Protein AF-A0A6L9ETZ8-F1 (afdb_monomer_lite)

Foldseek 3Di:
DVVLVVLVVVLVVLVVVLVVLVVLLVVLCVVCVPVPDVVSVVVNVVSVVVSLVSLLVSLQSQCVSVVNDDPPDDSLRSLCSSCVVPNDPPVVSVVD

Secondary structure (DSSP, 8-state):
-HHHHHHHHHHHHHHHHHHHHHHHHHHHHHH-TTS--HHHHHHHHHHHHHHHHHHHHHHHHHHHHTT---TT--HHHHHHHHHHTTSS-TTGGGG-

pLDDT: mean 90.59, std 9.9, range [52.75, 97.44]

Radius of gyration: 15.65 Å; chains: 1; bounding box: 34×27×42 Å

Structure (mmCIF, N/CA/C/O backbone):
data_AF-A0A6L9ETZ8-F1
#
_entry.id   AF-A0A6L9ETZ8-F1
#
loop_
_atom_site.group_PDB
_atom_site.id
_atom_site.type_symbol
_atom_site.label_atom_id
_atom_site.label_alt_id
_atom_site.label_comp_id
_atom_site.label_asym_id
_atom_site.label_entity_id
_atom_site.label_seq_id
_atom_site.pdbx_PDB_ins_code
_atom_site.Cartn_x
_atom_site.Cartn_y
_atom_site.Cartn_z
_atom_site.occupancy
_atom_site.B_iso_or_equiv
_atom_site.auth_seq_id
_atom_site.auth_comp_id
_atom_site.auth_asym_id
_atom_site.auth_atom_id
_atom_site.pdbx_PDB_model_num
ATOM 1 N N . MET A 1 1 ? -11.723 17.289 21.926 1.00 52.75 1 MET A N 1
ATOM 2 C CA . MET A 1 1 ? -11.913 17.710 20.514 1.00 52.75 1 MET A CA 1
ATOM 3 C C . MET A 1 1 ? -10.607 17.946 19.744 1.00 52.75 1 MET A C 1
ATOM 5 O O . MET A 1 1 ? -10.571 17.634 18.565 1.00 52.75 1 MET A O 1
ATOM 9 N N . VAL A 1 2 ? -9.530 18.433 20.378 1.00 58.12 2 VAL A N 1
ATOM 10 C CA . VAL A 1 2 ? -8.227 18.689 19.714 1.00 58.12 2 VAL A CA 1
ATOM 11 C C . VAL A 1 2 ? -7.541 17.406 19.205 1.00 58.12 2 VAL A C 1
ATOM 13 O O . VAL A 1 2 ? -7.006 17.387 18.103 1.00 58.12 2 VAL A O 1
ATOM 16 N N . TYR A 1 3 ? -7.632 16.308 19.961 1.00 58.50 3 TYR A N 1
ATOM 17 C CA . TYR A 1 3 ? -7.003 15.022 19.624 1.00 58.50 3 TYR A CA 1
ATOM 18 C C . TYR A 1 3 ? -7.521 14.390 18.317 1.00 58.50 3 TYR A C 1
ATOM 20 O O . TYR A 1 3 ? -6.736 13.941 17.486 1.00 58.50 3 TYR A O 1
ATOM 28 N N . TYR A 1 4 ? -8.839 14.411 18.095 1.00 58.19 4 TYR A N 1
ATOM 29 C CA . TYR A 1 4 ? -9.455 13.881 16.873 1.00 58.19 4 TYR A CA 1
ATOM 30 C C . TYR A 1 4 ? -9.111 14.712 15.630 1.00 58.19 4 TYR A C 1
ATOM 32 O O . TYR A 1 4 ? -8.900 14.151 14.557 1.00 58.19 4 TYR A O 1
ATOM 40 N N . LYS A 1 5 ? -8.989 16.039 15.783 1.00 59.44 5 LYS A N 1
ATOM 41 C CA . LYS A 1 5 ? -8.553 16.936 14.705 1.00 59.44 5 LYS A CA 1
ATOM 42 C C . LYS A 1 5 ? -7.120 16.618 14.263 1.00 59.44 5 LYS A C 1
ATOM 44 O O . LYS A 1 5 ? -6.891 16.419 13.077 1.00 59.44 5 LYS A O 1
ATOM 49 N N . TYR A 1 6 ? -6.205 16.455 15.220 1.00 62.97 6 TYR A N 1
ATOM 50 C CA . TYR A 1 6 ? -4.810 16.093 14.952 1.00 62.97 6 TYR A CA 1
ATOM 51 C C . TYR A 1 6 ? -4.673 14.755 14.206 1.00 62.97 6 TYR A C 1
ATOM 53 O O . TYR A 1 6 ? -3.919 14.641 13.242 1.00 62.97 6 TYR A O 1
ATOM 61 N N . LYS A 1 7 ? -5.435 13.729 14.609 1.00 67.94 7 LYS A N 1
ATOM 62 C CA . LYS A 1 7 ? -5.397 12.432 13.917 1.00 67.94 7 LYS A CA 1
ATOM 63 C C . LYS A 1 7 ? -5.963 12.498 12.492 1.00 67.94 7 LYS A C 1
ATOM 65 O O . LYS A 1 7 ? -5.433 11.827 11.610 1.00 67.94 7 LYS A O 1
ATOM 70 N N . LYS A 1 8 ? -6.999 13.311 12.253 1.00 70.50 8 LYS A N 1
ATOM 71 C CA . LYS A 1 8 ? -7.546 13.539 10.906 1.00 70.50 8 LYS A CA 1
ATOM 72 C C . LYS A 1 8 ? -6.534 14.245 9.998 1.00 70.50 8 LYS A C 1
ATOM 74 O O . LYS A 1 8 ? -6.309 13.786 8.884 1.00 70.50 8 LYS A O 1
ATOM 79 N N . GLU A 1 9 ? -5.883 15.296 10.494 1.00 74.38 9 GLU A N 1
ATOM 80 C CA . GLU A 1 9 ? -4.813 16.006 9.773 1.00 74.38 9 GLU A CA 1
ATOM 81 C C . GLU A 1 9 ? -3.657 15.057 9.413 1.00 74.38 9 GLU A C 1
ATOM 83 O O . GLU A 1 9 ? -3.129 15.101 8.303 1.00 74.38 9 GLU A O 1
ATOM 88 N N . LYS A 1 10 ? -3.320 14.119 10.311 1.00 82.69 10 LYS A N 1
ATOM 89 C CA . LYS A 1 10 ? -2.318 13.078 10.046 1.00 82.69 10 LYS A CA 1
ATOM 90 C C . LYS A 1 10 ? -2.730 12.142 8.902 1.00 82.69 10 LYS A C 1
ATOM 92 O O . LYS A 1 10 ? -1.893 11.820 8.063 1.00 82.69 10 LYS A O 1
ATOM 97 N N . LEU A 1 11 ? -3.995 11.720 8.846 1.00 87.00 11 LEU A N 1
ATOM 98 C CA . LEU A 1 11 ? -4.506 10.869 7.764 1.00 87.00 11 LEU A CA 1
ATOM 99 C C . LEU A 1 11 ? -4.488 11.602 6.411 1.00 87.00 11 LEU A C 1
ATOM 101 O O . LEU A 1 11 ? -4.061 11.037 5.408 1.00 87.00 11 LEU A O 1
ATOM 105 N N . GLU A 1 12 ? -4.893 12.874 6.390 1.00 87.81 12 GLU A N 1
ATOM 106 C CA . GLU A 1 12 ? -4.869 13.713 5.183 1.00 87.81 12 GLU A CA 1
ATOM 107 C C . GLU A 1 12 ? -3.439 13.963 4.670 1.00 87.81 12 GLU A C 1
ATOM 109 O O . GLU A 1 12 ? -3.211 13.927 3.455 1.00 87.81 12 GLU A O 1
ATOM 114 N N . SER A 1 13 ? -2.465 14.147 5.573 1.00 89.62 13 SER A N 1
ATOM 115 C CA . SER A 1 13 ? -1.039 14.243 5.218 1.00 89.62 13 SER A CA 1
ATOM 116 C C . SER A 1 13 ? -0.552 12.958 4.558 1.00 89.62 13 SER A C 1
ATOM 118 O O . SER A 1 13 ? -0.065 13.000 3.430 1.00 89.62 13 SER A O 1
ATOM 120 N N . LYS A 1 14 ? -0.784 11.800 5.196 1.00 89.88 14 LYS A N 1
ATOM 121 C CA . LYS A 1 14 ? -0.384 10.485 4.660 1.00 89.88 14 LYS A CA 1
ATOM 122 C C . LYS A 1 14 ? -1.005 10.206 3.291 1.00 89.88 14 LYS A C 1
ATOM 124 O O . LYS A 1 14 ? -0.327 9.729 2.386 1.00 89.88 14 LYS A O 1
ATOM 129 N N . PHE A 1 15 ? -2.277 10.557 3.109 1.00 92.25 15 PHE A N 1
ATOM 130 C CA . PHE A 1 15 ? -2.957 10.419 1.822 1.00 92.25 15 PHE A CA 1
ATOM 131 C C . PHE A 1 15 ? -2.383 11.344 0.740 1.00 92.25 15 PHE A C 1
ATOM 133 O O . PHE A 1 15 ? -2.341 10.990 -0.437 1.00 92.25 15 PHE A O 1
ATOM 140 N N . SER A 1 16 ? -1.949 12.547 1.111 1.00 93.12 16 SER A N 1
ATOM 141 C CA . SER A 1 16 ? -1.326 13.485 0.173 1.00 93.12 16 SER A CA 1
ATOM 142 C C . SER A 1 16 ? 0.084 13.036 -0.213 1.00 93.12 16 SER A C 1
ATOM 144 O O . SER A 1 16 ? 0.448 13.088 -1.387 1.00 93.12 16 SER A O 1
ATOM 146 N N . GLU A 1 17 ? 0.853 12.538 0.753 1.00 91.44 17 GLU A N 1
ATOM 147 C CA . GLU A 1 17 ? 2.196 11.997 0.544 1.00 91.44 17 GLU A CA 1
ATOM 148 C C . GLU A 1 17 ? 2.169 10.732 -0.321 1.00 91.44 17 GLU A C 1
ATOM 150 O O . GLU A 1 17 ? 2.935 10.639 -1.281 1.00 91.44 17 GLU A O 1
ATOM 155 N N . SER A 1 18 ? 1.236 9.803 -0.087 1.00 94.75 18 SER A N 1
ATOM 156 C CA . SER A 1 18 ? 1.127 8.569 -0.881 1.00 94.75 18 SER A CA 1
ATOM 157 C C . SER A 1 18 ? 0.889 8.841 -2.374 1.00 94.75 18 SER A C 1
ATOM 159 O O . SER A 1 18 ? 1.456 8.163 -3.234 1.00 94.75 18 SER A O 1
ATOM 161 N N . LYS A 1 19 ? 0.145 9.904 -2.717 1.00 94.94 19 LYS A N 1
ATOM 162 C CA . LYS A 1 19 ? -0.042 10.341 -4.115 1.00 94.94 19 LYS A CA 1
ATOM 163 C C . LYS A 1 19 ? 1.264 10.751 -4.788 1.00 94.94 19 LYS A C 1
ATOM 165 O O . LYS A 1 19 ? 1.420 10.527 -5.987 1.00 94.94 19 LYS A O 1
ATOM 170 N N . VAL A 1 20 ? 2.206 11.336 -4.047 1.00 95.56 20 VAL A N 1
ATOM 171 C CA . VAL A 1 20 ? 3.526 11.697 -4.587 1.00 95.56 20 VAL A CA 1
ATOM 172 C C . VAL A 1 20 ? 4.283 10.440 -5.008 1.00 95.56 20 VAL A C 1
ATOM 174 O O . VAL A 1 20 ? 4.889 10.424 -6.078 1.00 95.56 20 VAL A O 1
ATOM 177 N N . PHE A 1 21 ? 4.211 9.367 -4.218 1.00 95.38 21 PHE A N 1
ATOM 178 C CA . PHE A 1 21 ? 4.838 8.089 -4.564 1.00 95.38 21 PHE A CA 1
ATOM 179 C C . PHE A 1 21 ? 4.166 7.426 -5.765 1.00 95.38 21 PHE A C 1
ATOM 181 O O . PHE A 1 21 ? 4.867 6.971 -6.665 1.00 95.38 21 PHE A O 1
ATOM 188 N N . LEU A 1 22 ? 2.836 7.489 -5.868 1.00 95.12 22 LEU A N 1
ATOM 189 C CA . LEU A 1 22 ? 2.119 7.027 -7.061 1.00 95.12 22 LEU A CA 1
ATOM 190 C C . LEU A 1 22 ? 2.601 7.744 -8.340 1.00 95.12 22 LEU A C 1
ATOM 192 O O . LEU A 1 22 ? 2.805 7.113 -9.378 1.00 95.12 22 LEU A O 1
ATOM 196 N N . LEU A 1 23 ? 2.816 9.063 -8.272 1.00 96.94 23 LEU A N 1
ATOM 197 C CA . LEU A 1 23 ? 3.349 9.839 -9.397 1.00 96.94 23 LEU A CA 1
ATOM 198 C C . LEU A 1 23 ? 4.786 9.441 -9.750 1.00 96.94 23 LEU A C 1
ATOM 200 O O . LEU A 1 23 ? 5.107 9.355 -10.934 1.00 96.94 23 LEU A O 1
ATOM 204 N N . LYS A 1 24 ? 5.630 9.167 -8.749 1.00 97.19 24 LYS A N 1
ATOM 205 C CA . LYS A 1 24 ? 7.002 8.683 -8.962 1.00 97.19 24 LYS A CA 1
ATOM 206 C C . LYS A 1 24 ? 7.027 7.303 -9.622 1.00 97.19 24 LYS A C 1
ATOM 208 O O . LYS A 1 24 ? 7.745 7.132 -10.598 1.00 97.19 24 LYS A O 1
ATOM 213 N N . ILE A 1 25 ? 6.193 6.364 -9.166 1.00 96.88 25 ILE A N 1
ATOM 214 C CA . ILE A 1 25 ? 6.038 5.035 -9.786 1.00 96.88 25 ILE A CA 1
ATOM 215 C C . ILE A 1 25 ? 5.617 5.184 -11.253 1.00 96.88 25 ILE A C 1
ATOM 217 O O . ILE A 1 25 ? 6.235 4.607 -12.145 1.00 96.88 25 ILE A O 1
ATOM 221 N N . 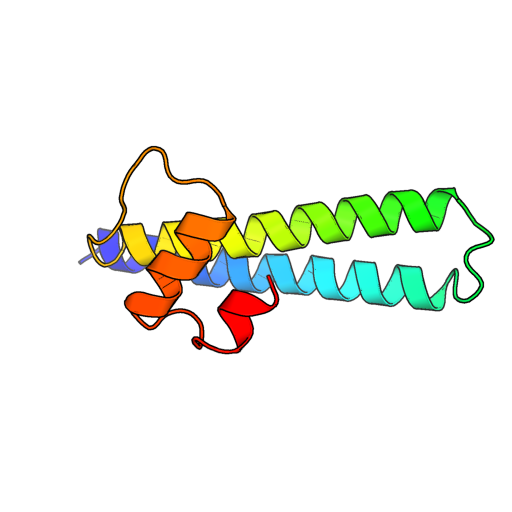LYS A 1 26 ? 4.608 6.023 -11.526 1.00 97.00 26 LYS A N 1
ATOM 222 C CA . LYS A 1 26 ? 4.152 6.306 -12.896 1.00 97.00 26 LYS A CA 1
ATOM 223 C C . LYS A 1 26 ? 5.266 6.881 -13.774 1.00 97.00 26 LYS A C 1
ATOM 225 O O . LYS A 1 26 ? 5.301 6.603 -14.969 1.00 97.00 26 LYS A O 1
ATOM 230 N N . GLU A 1 27 ? 6.137 7.707 -13.208 1.00 97.44 27 GLU A N 1
ATOM 231 C CA . GLU A 1 27 ? 7.275 8.275 -13.927 1.00 97.44 27 GLU A CA 1
ATOM 232 C C . GLU A 1 27 ? 8.359 7.228 -14.212 1.00 97.44 27 GLU A C 1
ATOM 234 O O . GLU A 1 27 ? 8.869 7.202 -15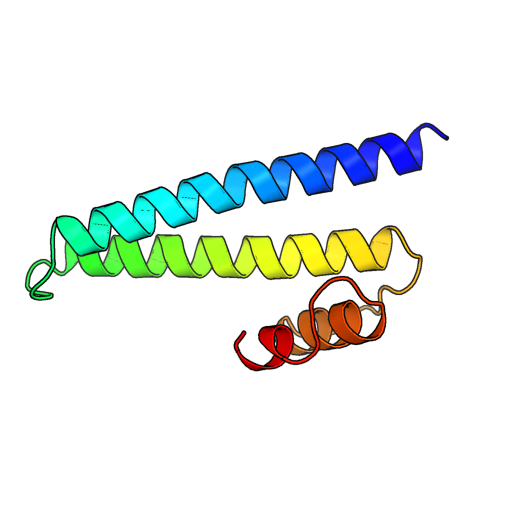.329 1.00 97.44 27 GLU A O 1
ATOM 239 N N . CYS A 1 28 ? 8.653 6.323 -13.272 1.00 97.12 28 CYS A N 1
ATOM 240 C CA . CYS A 1 28 ? 9.557 5.193 -13.513 1.00 97.12 28 CYS A CA 1
ATOM 241 C C . CYS A 1 28 ? 9.078 4.334 -14.691 1.00 97.12 28 CYS A C 1
ATOM 243 O O . CYS A 1 28 ? 9.837 4.127 -15.634 1.00 97.12 28 CYS A O 1
ATOM 245 N N . ILE A 1 29 ? 7.796 3.948 -14.704 1.00 95.94 29 ILE A N 1
ATOM 246 C CA . ILE A 1 29 ? 7.199 3.141 -15.787 1.00 95.94 29 ILE A CA 1
ATOM 247 C C . ILE A 1 29 ? 7.345 3.829 -17.152 1.00 95.94 29 ILE A C 1
ATOM 249 O O . ILE A 1 29 ? 7.612 3.181 -18.158 1.00 95.94 29 ILE A O 1
ATOM 253 N N . LYS A 1 30 ? 7.182 5.157 -17.212 1.00 96.56 30 LYS A N 1
ATOM 254 C CA . LYS A 1 30 ? 7.355 5.911 -18.465 1.00 96.56 30 LYS A CA 1
ATOM 255 C C . LYS A 1 30 ? 8.801 5.954 -18.946 1.00 96.56 30 LYS A C 1
ATOM 257 O O . LYS A 1 30 ? 9.022 6.052 -20.149 1.00 96.56 30 LYS A O 1
ATOM 262 N N . ARG A 1 31 ? 9.762 5.984 -18.020 1.00 95.94 31 ARG A N 1
ATOM 263 C CA . ARG A 1 31 ? 11.192 6.107 -18.333 1.00 95.94 31 ARG A CA 1
ATOM 264 C C . ARG A 1 31 ? 11.843 4.770 -18.658 1.00 95.94 31 ARG A C 1
ATOM 266 O O . ARG A 1 31 ? 12.804 4.769 -19.415 1.00 95.94 31 ARG A O 1
ATOM 273 N N . ASN A 1 32 ? 11.314 3.673 -18.121 1.00 95.94 32 ASN A N 1
ATOM 274 C CA . ASN A 1 32 ? 11.813 2.322 -18.359 1.00 95.94 32 ASN A CA 1
ATOM 275 C C . ASN A 1 32 ? 10.676 1.359 -18.756 1.00 95.94 32 ASN A C 1
ATOM 277 O O . ASN A 1 32 ? 10.395 0.410 -18.026 1.00 95.94 32 ASN A O 1
ATOM 281 N N . PRO A 1 33 ? 9.977 1.596 -19.885 1.00 92.81 33 PRO A N 1
ATOM 282 C CA . PRO A 1 33 ? 8.826 0.779 -20.279 1.00 92.81 33 PRO A CA 1
ATOM 283 C C . PRO A 1 33 ? 9.199 -0.675 -20.600 1.00 92.81 33 PRO A C 1
ATOM 285 O O . PRO A 1 33 ? 8.376 -1.566 -20.407 1.00 92.81 33 PRO A O 1
ATOM 288 N N . ASP A 1 34 ? 10.430 -0.901 -21.064 1.00 94.12 34 ASP A N 1
ATOM 289 C CA . ASP A 1 34 ? 10.927 -2.214 -21.482 1.00 94.12 34 ASP A CA 1
ATOM 290 C C . ASP A 1 34 ? 11.695 -2.950 -20.366 1.00 94.12 34 ASP A C 1
ATOM 292 O O . ASP A 1 34 ? 12.144 -4.075 -20.581 1.00 94.12 34 ASP A O 1
ATOM 296 N N . GLY A 1 35 ? 11.854 -2.337 -19.183 1.00 90.62 35 GLY A N 1
ATOM 297 C CA . GLY A 1 35 ? 12.530 -2.968 -18.042 1.00 90.62 35 GLY A CA 1
ATOM 298 C C . GLY A 1 35 ? 14.026 -3.213 -18.265 1.00 90.62 35 GLY A C 1
ATOM 299 O O . GLY A 1 35 ? 14.553 -4.227 -17.824 1.00 90.62 35 GLY A O 1
ATOM 300 N N . THR A 1 36 ? 14.707 -2.348 -19.023 1.00 94.31 36 THR A N 1
ATOM 301 C CA . THR A 1 36 ? 16.133 -2.526 -19.364 1.00 94.31 36 THR A CA 1
ATOM 302 C C . THR A 1 36 ? 17.085 -1.725 -18.477 1.00 94.31 36 THR A C 1
ATOM 304 O O . THR A 1 36 ? 18.287 -1.976 -18.496 1.00 94.31 36 THR A O 1
ATOM 307 N N . ASP A 1 37 ? 16.574 -0.728 -17.750 1.00 96.44 37 ASP A N 1
ATOM 308 C CA . ASP A 1 37 ? 17.333 0.075 -16.786 1.00 96.44 37 ASP A CA 1
ATOM 309 C C . ASP A 1 37 ? 17.067 -0.392 -15.344 1.00 96.44 37 ASP A C 1
ATOM 311 O O . ASP A 1 37 ? 16.119 0.052 -14.688 1.00 96.44 37 ASP A O 1
ATOM 315 N N . ASP A 1 38 ? 17.950 -1.257 -14.838 1.00 96.19 38 ASP A N 1
ATOM 316 C CA . ASP A 1 38 ? 17.872 -1.826 -13.485 1.00 96.19 38 ASP A CA 1
ATOM 317 C C . ASP A 1 38 ? 17.810 -0.750 -12.383 1.00 96.19 38 ASP A C 1
ATOM 319 O O . ASP A 1 38 ? 17.205 -0.958 -11.332 1.00 96.19 38 ASP A O 1
ATOM 323 N N . ILE A 1 39 ? 18.403 0.432 -12.599 1.00 96.94 39 ILE A N 1
ATOM 324 C CA . ILE A 1 39 ? 18.388 1.518 -11.606 1.00 96.94 39 ILE A CA 1
ATOM 325 C C . ILE A 1 39 ? 16.973 2.087 -11.472 1.00 96.94 39 ILE A C 1
ATOM 327 O O . ILE A 1 39 ? 16.524 2.405 -10.365 1.00 96.94 39 ILE A O 1
ATOM 331 N N . ILE A 1 40 ? 16.265 2.234 -12.593 1.00 96.50 4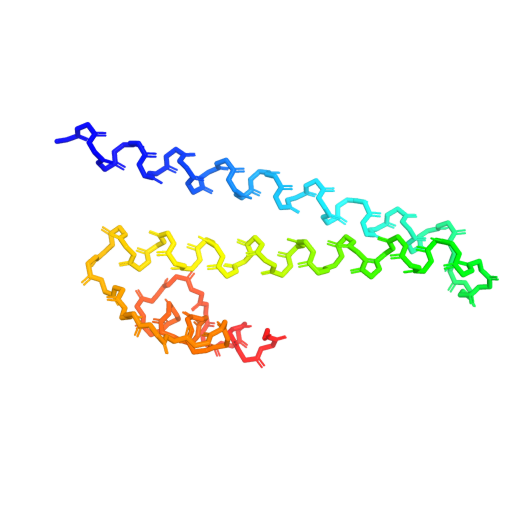0 ILE A 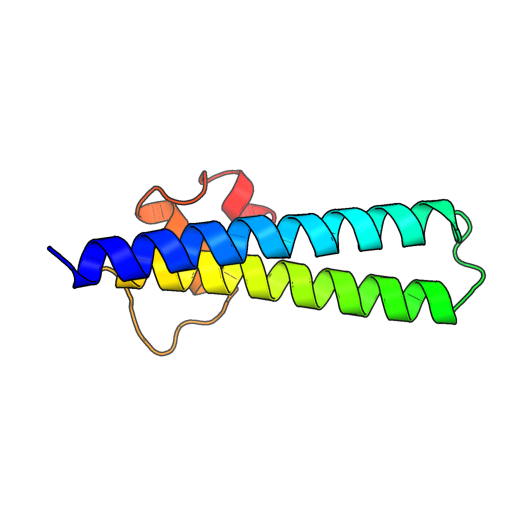N 1
ATOM 332 C CA . ILE A 1 40 ? 14.881 2.718 -12.591 1.00 96.50 40 ILE A CA 1
ATOM 333 C C . ILE A 1 40 ? 13.951 1.672 -11.973 1.00 96.50 40 ILE A C 1
ATOM 335 O O . ILE A 1 40 ? 13.030 2.054 -11.243 1.00 96.50 40 ILE A O 1
ATOM 339 N N . ASP A 1 41 ? 14.214 0.385 -12.194 1.00 95.44 41 ASP A N 1
ATOM 340 C CA . ASP A 1 41 ? 13.425 -0.706 -11.616 1.00 95.44 41 ASP A CA 1
ATOM 341 C C . ASP A 1 41 ? 13.593 -0.795 -10.096 1.00 95.44 41 ASP A C 1
ATOM 343 O O . ASP A 1 41 ? 12.598 -0.828 -9.368 1.00 95.44 41 ASP A O 1
ATOM 347 N N . GLU A 1 42 ? 14.821 -0.701 -9.587 1.00 96.75 42 GLU A N 1
ATOM 348 C CA . GLU A 1 42 ? 15.088 -0.631 -8.143 1.00 96.75 42 GLU A CA 1
ATOM 349 C C . GLU A 1 42 ? 14.420 0.594 -7.496 1.00 96.75 42 GLU A C 1
ATOM 351 O O . GLU A 1 42 ? 13.792 0.507 -6.433 1.00 96.75 42 GLU A O 1
ATOM 356 N N . ALA A 1 43 ? 14.476 1.754 -8.161 1.00 97.06 43 ALA A N 1
ATOM 357 C CA . ALA A 1 43 ? 13.775 2.948 -7.697 1.00 97.06 43 ALA A CA 1
ATOM 358 C C . ALA A 1 43 ? 12.250 2.745 -7.675 1.00 97.06 43 ALA A C 1
ATOM 360 O O . ALA A 1 43 ? 11.587 3.155 -6.718 1.00 97.06 43 ALA A O 1
ATOM 361 N N . MET A 1 44 ? 11.689 2.091 -8.696 1.00 96.88 44 MET A N 1
ATOM 362 C CA . MET A 1 44 ? 10.264 1.775 -8.774 1.00 96.88 44 MET A CA 1
ATOM 363 C C . MET A 1 44 ? 9.828 0.847 -7.637 1.00 96.88 44 MET A C 1
ATOM 365 O O . MET A 1 44 ? 8.830 1.144 -6.978 1.00 96.88 44 MET A O 1
ATOM 369 N N . ILE A 1 45 ? 10.584 -0.222 -7.367 1.00 95.62 45 ILE A N 1
ATOM 370 C CA . ILE A 1 45 ? 10.330 -1.152 -6.255 1.00 95.62 45 ILE A CA 1
ATOM 371 C C . ILE A 1 45 ? 10.364 -0.402 -4.921 1.00 95.62 45 ILE A C 1
ATOM 373 O O . ILE A 1 45 ? 9.452 -0.537 -4.105 1.00 95.62 45 ILE A O 1
ATOM 377 N N . SER A 1 46 ? 11.365 0.454 -4.711 1.00 97.19 46 SER A N 1
ATOM 378 C CA . SER A 1 46 ? 11.479 1.272 -3.498 1.00 97.19 46 SER A CA 1
ATOM 379 C C . SER A 1 46 ? 10.284 2.219 -3.310 1.00 97.19 46 SER A C 1
ATOM 381 O O . SER A 1 46 ? 9.720 2.321 -2.212 1.00 97.19 46 SER A O 1
ATOM 383 N N . TYR A 1 47 ? 9.833 2.880 -4.382 1.00 97.38 47 TYR A N 1
ATOM 384 C CA . TYR A 1 47 ? 8.643 3.731 -4.334 1.00 97.38 47 TYR A CA 1
ATOM 385 C C . TYR A 1 47 ? 7.359 2.937 -4.100 1.00 97.38 47 TYR A C 1
ATOM 387 O O . TYR A 1 47 ? 6.492 3.418 -3.370 1.00 97.38 47 TYR A O 1
ATOM 395 N N . PHE A 1 48 ? 7.240 1.742 -4.678 1.00 95.75 48 PHE A N 1
ATOM 396 C CA . PHE A 1 48 ? 6.106 0.848 -4.459 1.00 95.75 48 PHE A CA 1
ATOM 397 C C . PHE A 1 48 ? 6.039 0.366 -3.008 1.00 95.75 48 PHE A C 1
ATOM 399 O O . PHE A 1 48 ? 4.998 0.515 -2.375 1.00 95.75 48 PHE A O 1
ATOM 406 N N . ASN A 1 49 ? 7.157 -0.090 -2.440 1.00 94.75 49 ASN A N 1
ATOM 407 C CA . ASN A 1 49 ? 7.227 -0.484 -1.031 1.00 94.75 49 ASN A CA 1
ATOM 408 C C . ASN A 1 49 ? 6.831 0.676 -0.112 1.00 94.75 49 ASN A C 1
ATOM 410 O O . ASN A 1 49 ? 5.989 0.515 0.765 1.00 94.75 49 ASN A O 1
ATOM 414 N N . SER A 1 50 ? 7.359 1.877 -0.372 1.00 94.88 50 SER A N 1
ATOM 415 C CA . SER A 1 50 ? 6.977 3.080 0.378 1.00 94.88 50 SER A CA 1
ATOM 416 C C . SER A 1 50 ? 5.477 3.380 0.260 1.00 94.88 50 SER A C 1
ATOM 418 O O . SER A 1 50 ? 4.839 3.772 1.233 1.00 94.88 50 SER A O 1
ATOM 420 N N . PHE A 1 51 ? 4.892 3.193 -0.926 1.00 95.31 51 PHE A N 1
ATOM 421 C CA . PHE A 1 51 ? 3.460 3.379 -1.151 1.00 95.31 51 PHE A CA 1
ATOM 422 C C . PHE A 1 51 ? 2.610 2.366 -0.369 1.00 95.31 51 PHE A C 1
ATOM 424 O O . PHE A 1 51 ? 1.627 2.766 0.255 1.00 95.31 51 PHE A O 1
ATOM 431 N N . CYS A 1 52 ? 3.001 1.089 -0.347 1.00 93.62 52 CYS A N 1
ATOM 432 C CA . CYS A 1 52 ? 2.351 0.055 0.463 1.00 93.62 52 CYS A CA 1
ATOM 433 C C . CYS A 1 52 ? 2.416 0.376 1.959 1.00 93.62 52 CYS A C 1
ATOM 435 O O . CYS A 1 52 ? 1.394 0.282 2.641 1.00 93.62 52 CYS A O 1
ATOM 437 N N . GLU A 1 53 ? 3.570 0.840 2.450 1.00 93.00 53 GLU A N 1
ATOM 438 C CA . GLU A 1 53 ? 3.712 1.292 3.835 1.00 93.00 53 GLU A CA 1
ATOM 439 C C . GLU A 1 53 ? 2.709 2.399 4.152 1.00 93.00 53 GLU A C 1
ATOM 441 O O . GLU A 1 53 ? 1.972 2.262 5.120 1.00 93.00 53 GLU A O 1
ATOM 446 N N . PHE A 1 54 ? 2.561 3.424 3.297 1.00 94.19 54 PHE A N 1
ATOM 447 C CA . PHE A 1 54 ? 1.543 4.466 3.499 1.00 94.19 54 PHE A CA 1
ATOM 448 C C . PHE A 1 54 ? 0.118 3.913 3.607 1.00 94.19 54 PHE A C 1
ATOM 450 O O . PHE A 1 54 ? -0.676 4.446 4.384 1.00 94.19 54 PHE A O 1
ATOM 457 N N . ILE A 1 55 ? -0.235 2.880 2.834 1.00 93.81 55 ILE A N 1
ATOM 458 C CA . ILE A 1 55 ? -1.561 2.252 2.915 1.00 93.81 55 ILE A CA 1
ATOM 459 C C . ILE A 1 55 ? -1.763 1.623 4.294 1.00 93.81 55 ILE A C 1
ATOM 461 O O . ILE A 1 55 ? -2.766 1.922 4.949 1.00 93.81 55 ILE A O 1
ATOM 465 N N . ILE A 1 56 ? -0.813 0.805 4.752 1.00 94.19 56 ILE A N 1
ATOM 466 C CA . ILE A 1 56 ? -0.859 0.163 6.075 1.00 94.19 56 ILE A CA 1
ATOM 467 C C . ILE A 1 56 ? -0.945 1.235 7.163 1.00 94.19 56 ILE A C 1
ATOM 469 O O . ILE A 1 56 ? -1.837 1.212 8.007 1.00 94.19 56 ILE A O 1
ATOM 473 N N . ASP A 1 57 ? -0.098 2.251 7.067 1.00 93.19 57 ASP A N 1
ATOM 474 C CA . ASP A 1 57 ? -0.019 3.375 7.989 1.00 93.19 57 ASP A CA 1
ATOM 475 C C . ASP A 1 57 ? -1.331 4.173 8.099 1.00 93.19 57 ASP A C 1
ATOM 477 O O . ASP A 1 57 ? -1.657 4.728 9.160 1.00 93.19 57 ASP A O 1
ATOM 481 N N . MET A 1 58 ? -2.068 4.302 6.992 1.00 94.94 58 MET A N 1
ATOM 482 C CA . MET A 1 58 ? -3.397 4.915 6.960 1.00 94.94 58 MET A CA 1
ATOM 483 C C . MET A 1 58 ? -4.444 3.997 7.597 1.00 94.94 58 MET A C 1
ATOM 485 O O . MET A 1 58 ? -5.261 4.489 8.377 1.00 94.94 58 MET A O 1
ATOM 489 N N . CYS A 1 59 ? -4.389 2.687 7.334 1.00 94.75 59 CYS A N 1
ATOM 490 C CA . CYS A 1 59 ? -5.264 1.689 7.960 1.00 94.75 59 CYS A CA 1
ATOM 491 C C . CYS A 1 59 ? -5.085 1.666 9.483 1.00 94.75 59 CYS A C 1
ATOM 493 O O . CYS A 1 59 ? -6.066 1.739 10.223 1.00 94.75 59 CYS A O 1
ATOM 495 N N . GLU A 1 60 ? -3.843 1.651 9.969 1.00 92.75 60 GLU A N 1
ATOM 496 C CA . GLU A 1 60 ? -3.541 1.737 11.399 1.00 92.75 60 GLU A CA 1
ATOM 497 C C . GLU A 1 60 ? -4.043 3.047 11.999 1.00 92.75 60 GLU A C 1
ATOM 499 O O . GLU A 1 60 ? -4.702 3.047 13.038 1.00 92.75 60 GLU A O 1
ATOM 504 N N . THR A 1 61 ? -3.774 4.175 11.331 1.00 92.12 61 THR A N 1
ATOM 505 C CA . THR A 1 61 ? -4.237 5.487 11.800 1.00 92.12 61 THR A CA 1
ATOM 506 C C . THR A 1 61 ? -5.759 5.504 11.919 1.00 92.12 61 THR A C 1
ATOM 508 O O . THR A 1 61 ? -6.275 5.966 12.937 1.00 92.12 61 THR A O 1
ATOM 511 N N . TYR A 1 62 ? -6.472 4.959 10.930 1.00 92.81 62 TYR A N 1
ATOM 512 C CA . TYR A 1 62 ? -7.923 4.816 10.965 1.00 92.81 62 TYR A CA 1
ATOM 513 C C . TYR A 1 62 ? -8.379 3.959 12.154 1.00 92.81 62 TYR A C 1
ATOM 515 O O . TYR A 1 62 ? -9.146 4.434 12.992 1.00 92.81 62 TYR A O 1
ATOM 523 N N . LEU A 1 63 ? -7.841 2.750 12.310 1.00 93.19 63 LEU A N 1
ATOM 524 C CA . LEU A 1 63 ? -8.204 1.848 13.407 1.00 93.19 63 LEU A CA 1
ATOM 525 C C . LEU A 1 63 ? -7.926 2.466 14.786 1.00 93.19 63 LEU A C 1
ATOM 527 O O . LEU A 1 63 ? -8.731 2.340 15.707 1.00 93.19 63 LEU A O 1
ATOM 531 N N . VAL A 1 64 ? -6.822 3.203 14.929 1.00 90.69 64 VAL A N 1
ATOM 532 C CA . VAL A 1 6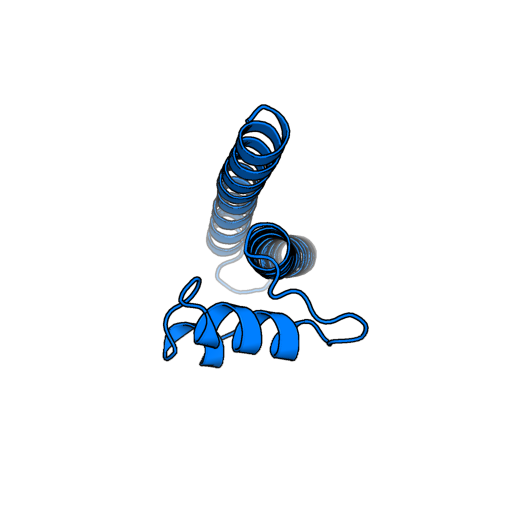4 ? -6.473 3.951 16.147 1.00 90.69 64 VAL A CA 1
ATOM 533 C C . VAL A 1 64 ? -7.39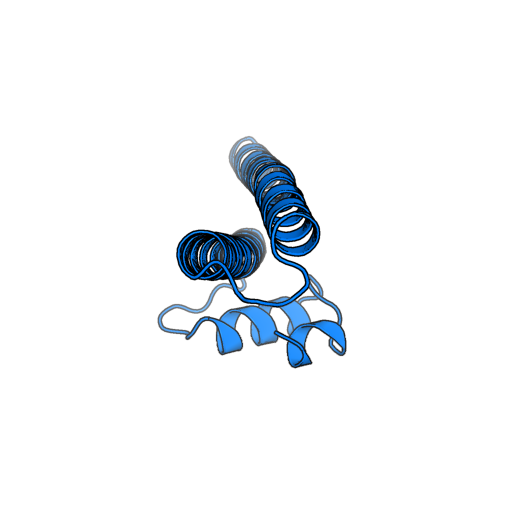3 5.160 16.362 1.00 90.69 64 VAL A C 1
ATOM 535 O O . VAL A 1 64 ? -7.581 5.598 17.501 1.00 90.69 64 VAL A O 1
ATOM 538 N N . THR A 1 65 ? -7.950 5.764 15.307 1.00 87.56 65 THR A N 1
ATOM 539 C CA . THR A 1 65 ? -8.949 6.843 15.442 1.00 87.56 65 THR A CA 1
ATOM 540 C C . THR A 1 65 ? -10.317 6.341 15.865 1.00 87.56 65 THR A C 1
ATOM 542 O O . THR A 1 65 ? -11.017 7.072 16.558 1.00 87.56 65 THR A O 1
ATOM 545 N N . THR A 1 66 ? -10.678 5.123 15.470 1.00 90.00 66 THR A N 1
ATOM 546 C CA . THR A 1 66 ? -11.987 4.521 15.742 1.00 90.00 66 THR A CA 1
ATOM 547 C C . THR A 1 66 ? -11.965 3.545 16.917 1.00 90.00 66 THR A C 1
ATOM 549 O O . THR A 1 66 ? -12.932 2.820 17.099 1.00 90.00 66 THR A O 1
ATOM 552 N N . GLU A 1 67 ? -10.870 3.497 17.684 1.00 90.88 67 GLU A N 1
ATOM 553 C CA . GLU A 1 67 ? -10.688 2.602 18.843 1.00 90.88 67 GLU A CA 1
ATOM 554 C C . GLU A 1 67 ? -10.792 1.097 18.509 1.00 90.88 67 GLU A C 1
ATOM 556 O O . GLU A 1 67 ? -11.078 0.276 19.372 1.00 90.88 67 GLU A O 1
ATOM 561 N N . ASN A 1 68 ? -10.487 0.726 17.261 1.00 92.50 68 ASN A N 1
ATOM 562 C CA . ASN A 1 68 ? -10.555 -0.647 16.745 1.00 92.50 68 ASN A CA 1
ATOM 563 C C . ASN A 1 68 ? -9.171 -1.272 16.486 1.00 92.50 68 ASN A C 1
ATOM 565 O O . ASN A 1 68 ? -9.070 -2.340 15.885 1.00 92.50 68 ASN A O 1
ATOM 569 N N . TYR A 1 69 ? -8.088 -0.599 16.882 1.00 92.25 69 TYR A N 1
ATOM 570 C CA . TYR A 1 69 ? -6.729 -1.099 16.674 1.00 92.25 69 TYR A CA 1
ATOM 571 C C . TYR A 1 69 ? -6.419 -2.294 17.580 1.00 92.25 69 TYR A C 1
ATOM 573 O O . TYR A 1 69 ? -6.596 -2.224 18.796 1.00 92.25 69 TYR A O 1
ATOM 581 N N . ILE A 1 70 ? -5.898 -3.369 16.983 1.00 91.00 70 ILE A N 1
ATOM 582 C CA . ILE A 1 70 ? -5.450 -4.572 17.688 1.00 91.00 70 ILE A CA 1
ATOM 583 C C . ILE A 1 70 ? -3.932 -4.696 17.483 1.00 91.00 70 ILE A C 1
ATOM 585 O O . ILE A 1 70 ? -3.495 -4.779 16.334 1.00 91.00 70 ILE A O 1
ATOM 589 N N . PRO A 1 71 ? -3.120 -4.708 18.558 1.00 89.75 71 PRO A N 1
ATOM 590 C CA . PRO A 1 71 ? -1.667 -4.808 18.442 1.00 89.75 71 PRO A CA 1
ATOM 591 C C . PRO A 1 71 ? -1.224 -6.184 17.920 1.00 89.75 71 PRO A C 1
ATOM 593 O O . PRO A 1 71 ? -1.957 -7.165 18.028 1.00 89.75 71 PRO A O 1
ATOM 596 N N . ASN A 1 72 ? 0.019 -6.264 17.432 1.00 91.56 72 ASN A N 1
ATOM 597 C CA . ASN A 1 72 ? 0.669 -7.488 16.930 1.00 91.56 72 ASN A CA 1
ATOM 598 C C . ASN A 1 72 ? 0.005 -8.123 15.695 1.00 91.56 72 ASN A C 1
ATOM 600 O O . ASN A 1 72 ? 0.154 -9.323 15.469 1.00 91.56 72 ASN A O 1
ATOM 604 N N . LYS A 1 73 ? -0.709 -7.327 14.895 1.00 92.38 73 LYS A N 1
ATOM 605 C CA . LYS A 1 73 ? -1.198 -7.736 13.577 1.00 92.38 73 LYS A CA 1
ATOM 606 C C . LYS A 1 73 ? -0.173 -7.425 12.493 1.00 92.38 73 LYS A C 1
ATOM 608 O O . LYS A 1 73 ? 0.498 -6.398 12.545 1.00 92.38 73 LYS A O 1
ATOM 613 N N . SER A 1 74 ? -0.067 -8.313 11.513 1.00 94.44 74 SER A N 1
ATOM 614 C CA . SER A 1 74 ? 0.696 -8.075 10.286 1.00 94.44 74 SER A CA 1
ATOM 615 C C . SER A 1 74 ? 0.009 -7.038 9.385 1.00 94.44 74 SER A C 1
ATOM 617 O O . SER A 1 74 ? -1.182 -6.769 9.532 1.00 94.44 74 SER A O 1
ATOM 619 N N . GLY A 1 75 ? 0.744 -6.471 8.422 1.00 92.75 75 GLY A N 1
ATOM 620 C CA . GLY A 1 75 ? 0.204 -5.503 7.456 1.00 92.75 75 GLY A CA 1
ATOM 621 C C . GLY A 1 75 ? -1.091 -5.966 6.764 1.00 92.75 75 GLY A C 1
ATOM 622 O O . GLY A 1 75 ? -2.084 -5.241 6.827 1.00 92.75 75 GLY A O 1
ATOM 623 N N . PRO A 1 76 ? -1.144 -7.184 6.188 1.00 94.50 76 PRO A N 1
ATOM 624 C CA . PRO A 1 76 ? -2.371 -7.714 5.589 1.00 94.50 76 PRO A CA 1
ATOM 625 C C . PRO A 1 76 ? -3.535 -7.828 6.583 1.00 94.50 76 PRO A C 1
ATOM 627 O O . PRO A 1 76 ? -4.660 -7.449 6.267 1.00 94.50 76 PRO A O 1
ATOM 630 N N . GLU A 1 77 ? -3.272 -8.270 7.817 1.00 95.62 77 GLU A N 1
ATOM 631 C CA . GLU A 1 77 ? -4.305 -8.343 8.859 1.00 95.62 77 GLU A CA 1
ATOM 632 C C . GLU A 1 77 ? -4.817 -6.959 9.283 1.00 95.62 77 GLU A C 1
ATOM 634 O O . GLU A 1 77 ? -5.984 -6.823 9.650 1.00 95.62 77 GLU A O 1
ATOM 639 N N . ILE A 1 78 ? -3.964 -5.932 9.260 1.00 96.50 78 ILE A N 1
ATOM 640 C CA . ILE A 1 78 ? -4.357 -4.539 9.507 1.00 96.50 78 ILE A CA 1
ATOM 641 C C . ILE A 1 78 ? -5.260 -4.026 8.380 1.00 96.50 78 ILE A C 1
ATOM 643 O O . ILE A 1 78 ? -6.267 -3.369 8.656 1.00 96.50 78 ILE A O 1
ATOM 647 N N . ILE A 1 79 ? -4.930 -4.334 7.122 1.00 96.19 79 ILE A N 1
ATOM 648 C CA . ILE A 1 79 ? -5.738 -3.955 5.956 1.00 96.19 79 ILE A CA 1
ATOM 649 C C . ILE A 1 79 ? -7.114 -4.626 6.031 1.00 96.19 79 ILE A C 1
ATOM 651 O O . ILE A 1 79 ? -8.130 -3.932 5.931 1.00 96.19 79 ILE A O 1
ATOM 655 N N . GLU A 1 80 ? -7.163 -5.935 6.285 1.00 96.00 80 GLU A N 1
ATOM 656 C CA . GLU A 1 80 ? -8.412 -6.690 6.449 1.00 96.00 80 GLU A CA 1
ATOM 657 C C . GLU A 1 80 ? -9.264 -6.118 7.589 1.00 96.00 80 GLU A C 1
ATOM 659 O O . GLU A 1 80 ? -10.431 -5.781 7.383 1.00 96.00 80 GLU A O 1
ATOM 664 N N . LEU A 1 81 ? -8.661 -5.893 8.759 1.00 96.12 81 LEU A N 1
ATOM 665 C CA . LEU A 1 81 ? -9.356 -5.322 9.911 1.00 96.12 81 LEU A CA 1
ATOM 666 C C . LEU A 1 81 ? -9.915 -3.927 9.604 1.00 96.12 81 LEU A C 1
ATOM 668 O O . LEU A 1 81 ? -11.064 -3.629 9.923 1.00 96.12 81 LEU A O 1
ATOM 672 N N . SER A 1 82 ? -9.137 -3.063 8.950 1.00 96.00 82 SER A N 1
ATOM 673 C CA . SER A 1 82 ? -9.615 -1.735 8.547 1.00 96.00 82 SER A CA 1
ATOM 674 C C . SER A 1 82 ? -10.785 -1.809 7.559 1.00 96.00 82 SER A C 1
ATOM 676 O O . SER A 1 82 ? -11.673 -0.954 7.588 1.00 96.00 82 SER A O 1
ATOM 678 N N . SER A 1 83 ? -10.824 -2.851 6.723 1.00 96.88 83 SER A N 1
ATOM 679 C CA . SER A 1 83 ? -11.915 -3.110 5.788 1.00 96.88 83 SER A CA 1
ATOM 680 C C . SER A 1 83 ? -13.192 -3.548 6.499 1.00 96.88 83 SER A C 1
ATOM 682 O O . SER A 1 83 ? -14.269 -3.045 6.179 1.00 96.88 83 SER A O 1
ATOM 684 N N . ASP A 1 84 ? -13.081 -4.400 7.520 1.00 96.31 84 ASP A N 1
ATOM 685 C CA . ASP A 1 84 ? -14.218 -4.804 8.354 1.00 96.31 84 ASP A CA 1
ATOM 686 C C . ASP A 1 84 ? -14.876 -3.620 9.074 1.00 96.31 84 ASP A C 1
ATOM 688 O O . ASP A 1 84 ? -16.094 -3.610 9.262 1.00 96.31 84 ASP A O 1
ATOM 692 N N . PHE A 1 85 ? -14.095 -2.586 9.399 1.00 95.50 85 PHE A N 1
ATOM 693 C CA . PHE A 1 85 ? -14.595 -1.337 9.978 1.00 95.50 85 PHE A CA 1
ATOM 694 C C . PHE A 1 85 ? -14.956 -0.255 8.947 1.00 95.50 85 PHE A C 1
ATOM 696 O O . PHE A 1 85 ? -15.430 0.812 9.331 1.00 95.50 85 PHE A O 1
ATOM 703 N N . GLY A 1 86 ? -14.819 -0.530 7.647 1.00 94.06 86 GLY A N 1
ATOM 704 C CA . GLY A 1 86 ? -15.326 0.329 6.573 1.00 94.06 86 GLY A CA 1
ATOM 705 C C . GLY A 1 86 ? -14.357 1.393 6.053 1.00 94.06 86 GLY A C 1
ATOM 706 O O . GLY A 1 86 ? -14.802 2.334 5.397 1.00 94.06 86 GLY A O 1
ATOM 707 N N . PHE A 1 87 ? -13.052 1.270 6.314 1.00 94.25 87 PHE A N 1
ATOM 708 C CA . PHE A 1 87 ? -12.048 2.174 5.740 1.00 94.25 87 PHE A CA 1
ATOM 709 C C . PHE A 1 87 ? -11.765 1.877 4.263 1.00 94.25 87 PHE A C 1
ATOM 711 O O . PHE A 1 87 ? -11.775 2.784 3.433 1.00 94.25 87 PHE A O 1
ATOM 718 N N . ILE A 1 88 ? -11.542 0.599 3.941 1.00 93.06 88 ILE A N 1
ATOM 719 C CA . ILE A 1 88 ? -11.279 0.097 2.585 1.00 93.06 88 ILE A CA 1
ATOM 720 C C . ILE A 1 88 ? -12.388 -0.882 2.202 1.00 93.06 88 ILE A C 1
ATOM 722 O O . ILE A 1 88 ? -12.870 -1.652 3.035 1.00 93.06 88 ILE A O 1
ATOM 726 N N . SER A 1 89 ? -12.805 -0.872 0.935 1.00 93.88 89 SER A N 1
ATOM 727 C CA . SER A 1 89 ? -13.791 -1.834 0.443 1.00 93.88 89 SER A CA 1
ATOM 728 C C . SER A 1 89 ? -13.275 -3.275 0.599 1.00 93.88 89 SER A C 1
ATOM 730 O O . SER A 1 89 ? -12.081 -3.536 0.467 1.00 93.88 89 SER A O 1
ATOM 732 N N . LYS A 1 90 ? -14.175 -4.238 0.836 1.00 91.75 90 LYS A N 1
ATOM 733 C CA . LYS A 1 90 ? -13.796 -5.664 0.929 1.00 91.75 90 LYS A CA 1
ATOM 734 C C . LYS A 1 90 ? -13.202 -6.229 -0.360 1.00 91.75 90 LYS A C 1
ATOM 736 O O . LYS A 1 90 ? -12.596 -7.297 -0.345 1.00 91.75 90 LYS A O 1
ATOM 741 N N . GLU A 1 91 ? -13.468 -5.578 -1.485 1.00 92.94 91 GLU A N 1
ATOM 742 C CA . GLU A 1 91 ? -12.906 -5.967 -2.771 1.00 92.94 91 GLU A CA 1
ATOM 743 C C . GLU A 1 91 ? -11.457 -5.494 -2.887 1.00 92.94 91 GLU A C 1
ATOM 745 O O . GLU A 1 91 ? -10.590 -6.270 -3.281 1.00 92.94 91 GLU A O 1
ATOM 750 N N . ASP A 1 92 ? -11.189 -4.243 -2.516 1.00 89.44 92 ASP A N 1
ATOM 751 C CA . ASP A 1 92 ? -9.861 -3.649 -2.645 1.00 89.44 92 ASP A CA 1
ATOM 752 C C . ASP A 1 92 ? -8.897 -4.157 -1.573 1.00 89.44 92 ASP A C 1
ATOM 754 O O . ASP A 1 92 ? -7.718 -4.333 -1.862 1.00 89.44 92 ASP A O 1
ATOM 758 N N . SER A 1 93 ? -9.390 -4.489 -0.375 1.00 89.06 93 SER A N 1
ATOM 759 C CA . SER A 1 93 ? -8.562 -5.067 0.693 1.00 89.06 93 SER A CA 1
ATOM 760 C C . SER A 1 93 ? -7.958 -6.424 0.334 1.00 89.06 93 SER A C 1
ATOM 762 O O . SER A 1 93 ? -6.911 -6.770 0.858 1.00 89.06 93 SER A O 1
ATOM 764 N N . LYS A 1 94 ? -8.575 -7.180 -0.582 1.00 88.50 94 LYS A N 1
ATOM 765 C CA . LYS A 1 94 ? -8.063 -8.479 -1.055 1.00 88.50 94 LYS A CA 1
ATOM 766 C C . LYS A 1 94 ? -7.023 -8.366 -2.170 1.00 88.50 94 LYS A C 1
ATOM 768 O O . LYS A 1 94 ? -6.465 -9.382 -2.576 1.00 88.50 94 LYS A O 1
ATOM 773 N N . LYS A 1 95 ? -6.838 -7.168 -2.729 1.00 84.00 95 LYS A N 1
ATOM 774 C CA . LYS A 1 95 ? -5.876 -6.886 -3.809 1.00 84.00 95 LYS A CA 1
ATOM 775 C C . LYS A 1 95 ? -4.543 -6.352 -3.272 1.00 84.00 95 LYS A C 1
ATOM 777 O O . LYS A 1 95 ? -3.629 -6.141 -4.067 1.00 84.00 95 LYS A O 1
ATOM 782 N N . LEU A 1 96 ? -4.478 -6.089 -1.968 1.00 73.38 96 LEU A N 1
ATOM 783 C CA . LEU A 1 96 ? -3.353 -5.521 -1.230 1.00 73.38 96 LEU A CA 1
ATOM 784 C C . LEU A 1 96 ? -2.750 -6.587 -0.313 1.00 73.38 96 LEU A C 1
ATOM 786 O O . LEU A 1 96 ? -1.517 -6.541 -0.131 1.00 73.38 96 LEU A O 1
#

Organism: Clostridium butyricum (NCBI:txid1492)

Sequence (96 aa):
MVYYKYKKEKLESKFSESKVFLLKIKECIKRNPDGTDDIIDEAMISYFNSFCEFIIDMCETYLVTTENYIPNKSGPEIIELSSDFGFISKEDSKKL